Protein AF-A0A914RSS9-F1 (afdb_monomer_lite)

Radius of gyration: 27.51 Å; chains: 1; bounding box: 45×19×80 Å

Foldseek 3Di:
DDDDPDDDDPPDDQKDKDKDWDADPPVRDTPDMDIDIDGDDDDPPDDWAWPDPDDDDDDPDDDPPDDGDDTDTD

Organism: Parascaris equorum (NCBI:txid6256)

Structure (mmCIF, N/CA/C/O backbone):
data_AF-A0A914RSS9-F1
#
_entry.id   AF-A0A914RSS9-F1
#
loop_
_atom_site.group_PDB
_atom_site.id
_atom_site.type_symbol
_atom_site.label_atom_id
_atom_site.label_alt_id
_atom_site.label_comp_id
_atom_site.label_asym_id
_atom_site.label_entity_id
_atom_site.label_seq_id
_atom_site.pdbx_PDB_ins_code
_atom_site.Cartn_x
_atom_site.Cartn_y
_atom_site.Cartn_z
_atom_site.occupancy
_atom_site.B_iso_or_equiv
_atom_site.auth_seq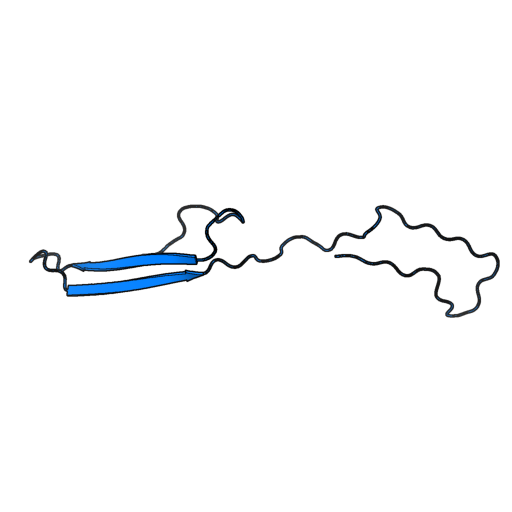_id
_atom_site.auth_comp_id
_atom_site.auth_asym_id
_atom_site.auth_atom_id
_atom_site.pdbx_PDB_model_num
ATOM 1 N N . MET A 1 1 ? -15.602 3.960 17.744 1.00 69.94 1 MET A N 1
ATOM 2 C CA . MET A 1 1 ? -15.381 3.798 16.291 1.00 69.94 1 MET A CA 1
ATOM 3 C C . MET A 1 1 ? -13.901 4.012 16.029 1.00 69.94 1 MET A C 1
ATOM 5 O O . MET A 1 1 ? -13.380 5.000 16.528 1.00 69.94 1 MET A O 1
ATOM 9 N N . LEU A 1 2 ? -13.227 3.087 15.342 1.00 85.12 2 LEU A N 1
ATOM 10 C CA . LEU A 1 2 ? -11.820 3.243 14.957 1.00 85.12 2 LEU A CA 1
ATOM 11 C C . LEU A 1 2 ? -11.766 3.944 13.597 1.00 85.12 2 LEU A C 1
ATOM 13 O O . LEU A 1 2 ? -12.426 3.500 12.662 1.00 85.12 2 LEU A O 1
ATOM 17 N N . TYR A 1 3 ? -11.024 5.040 13.498 1.00 90.19 3 TYR A N 1
ATOM 18 C CA . TYR A 1 3 ? -10.873 5.804 12.263 1.00 90.19 3 TYR A CA 1
ATOM 19 C C . TYR A 1 3 ? -9.512 6.498 12.234 1.00 90.19 3 TYR A C 1
ATOM 21 O O . TYR A 1 3 ? -8.887 6.714 13.273 1.00 90.19 3 TYR A O 1
ATOM 29 N N . LEU A 1 4 ? -9.057 6.849 11.034 1.00 89.56 4 LEU A N 1
ATOM 30 C CA . LEU A 1 4 ? -7.827 7.609 10.846 1.00 89.56 4 LEU A CA 1
ATOM 31 C C . LEU A 1 4 ? -8.071 9.083 11.176 1.00 89.56 4 LEU A C 1
ATOM 33 O O . LEU A 1 4 ? -8.985 9.702 10.636 1.00 89.56 4 LEU A O 1
ATOM 37 N N . THR A 1 5 ? -7.240 9.653 12.045 1.00 90.25 5 THR A N 1
ATOM 38 C CA . THR A 1 5 ? -7.296 11.080 12.413 1.00 90.25 5 THR A CA 1
ATOM 39 C C . THR A 1 5 ? -6.415 11.959 11.529 1.00 90.25 5 THR A C 1
ATOM 41 O O . THR A 1 5 ? -6.605 13.170 11.479 1.00 90.25 5 THR A O 1
ATOM 44 N N . ARG A 1 6 ? -5.452 11.357 10.823 1.00 89.00 6 ARG A N 1
ATOM 45 C CA . ARG A 1 6 ? -4.567 12.016 9.859 1.00 89.00 6 ARG A CA 1
ATOM 46 C C . ARG A 1 6 ? -4.186 11.057 8.736 1.00 89.00 6 ARG A C 1
ATOM 48 O O . ARG A 1 6 ? -4.326 9.842 8.874 1.00 89.00 6 ARG A O 1
ATOM 55 N N . ARG A 1 7 ? -3.668 11.612 7.640 1.00 86.44 7 ARG A N 1
ATOM 56 C CA . ARG A 1 7 ? -3.068 10.828 6.556 1.00 86.44 7 ARG A CA 1
ATOM 57 C C . ARG A 1 7 ? -1.806 10.125 7.062 1.00 86.44 7 ARG A C 1
ATOM 59 O O . ARG A 1 7 ? -0.994 10.758 7.734 1.00 86.44 7 ARG A O 1
ATOM 66 N N . LEU A 1 8 ? -1.663 8.850 6.707 1.00 86.19 8 LEU A N 1
ATOM 67 C CA . LEU A 1 8 ? -0.454 8.072 6.965 1.00 86.19 8 LEU A CA 1
ATOM 68 C C . LEU A 1 8 ? 0.615 8.403 5.917 1.00 86.19 8 LEU A C 1
ATOM 70 O O . LEU A 1 8 ? 0.304 8.534 4.729 1.00 86.19 8 LEU A O 1
ATOM 74 N N . THR A 1 9 ? 1.856 8.570 6.359 1.00 78.06 9 THR A N 1
ATOM 75 C CA . THR A 1 9 ? 3.028 8.837 5.518 1.00 78.06 9 THR A CA 1
ATOM 76 C C . THR A 1 9 ? 4.029 7.690 5.604 1.00 78.06 9 THR A C 1
ATOM 78 O O . THR A 1 9 ? 4.014 6.919 6.552 1.00 78.06 9 THR A O 1
ATOM 81 N N . ILE A 1 10 ? 4.938 7.602 4.630 1.00 68.69 10 ILE A N 1
ATOM 82 C CA . ILE A 1 10 ? 6.015 6.589 4.570 1.00 68.69 10 ILE A CA 1
ATOM 83 C C . ILE A 1 10 ? 6.904 6.595 5.829 1.00 68.69 10 ILE A C 1
ATOM 85 O O . ILE A 1 10 ? 7.483 5.589 6.214 1.00 68.69 10 ILE A O 1
ATOM 89 N N . THR A 1 11 ? 6.998 7.735 6.5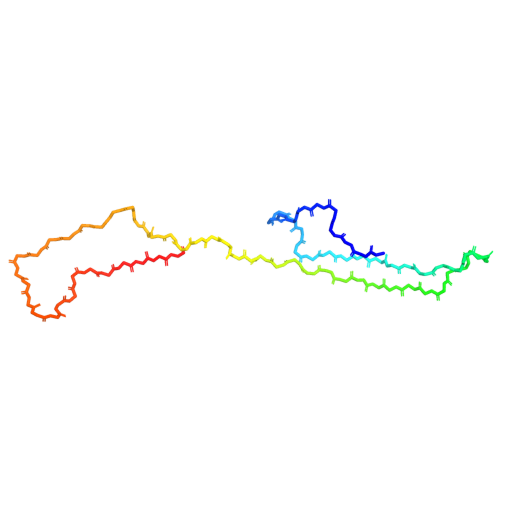13 1.00 72.44 11 THR A N 1
ATOM 90 C CA . THR A 1 11 ? 7.728 7.861 7.783 1.00 72.44 11 THR A CA 1
ATOM 91 C C . THR A 1 11 ? 6.986 7.276 8.985 1.00 72.44 11 THR A C 1
ATOM 93 O O . THR A 1 11 ? 7.564 7.196 10.068 1.00 72.44 11 THR A O 1
ATOM 96 N N . ASP A 1 12 ? 5.699 6.949 8.847 1.00 77.62 12 ASP A N 1
ATOM 97 C CA . ASP A 1 12 ? 4.928 6.356 9.930 1.00 77.62 12 ASP A CA 1
ATOM 98 C C . ASP A 1 12 ? 5.319 4.887 10.118 1.00 77.62 12 ASP A C 1
ATOM 100 O O . ASP A 1 12 ? 5.666 4.171 9.181 1.00 77.62 12 ASP A O 1
ATOM 104 N N . ILE A 1 13 ? 5.270 4.430 11.368 1.00 76.00 13 ILE A N 1
ATOM 105 C CA . ILE A 1 13 ? 5.676 3.072 11.727 1.00 76.00 13 ILE A CA 1
ATOM 106 C C . ILE A 1 13 ? 4.767 2.073 10.997 1.00 76.00 13 ILE A C 1
ATOM 108 O O . ILE A 1 13 ? 3.543 2.117 11.153 1.00 76.00 13 ILE A O 1
ATOM 112 N N . SER A 1 14 ? 5.383 1.143 10.263 1.00 80.06 14 SER A N 1
ATOM 113 C CA . SER A 1 14 ? 4.716 0.094 9.474 1.00 80.06 14 SER A CA 1
ATOM 114 C C . SER A 1 14 ? 3.809 -0.823 10.297 1.00 80.06 14 SER A C 1
ATOM 116 O O . SER A 1 14 ? 2.898 -1.453 9.764 1.00 80.06 14 SER A O 1
ATOM 118 N N . LYS A 1 15 ? 4.024 -0.886 11.614 1.00 85.25 15 LYS A N 1
ATOM 119 C CA . LYS A 1 15 ? 3.162 -1.583 12.563 1.00 85.25 15 LYS A CA 1
ATOM 120 C C . LYS A 1 15 ? 2.850 -0.699 13.763 1.00 85.25 15 LYS A C 1
ATOM 122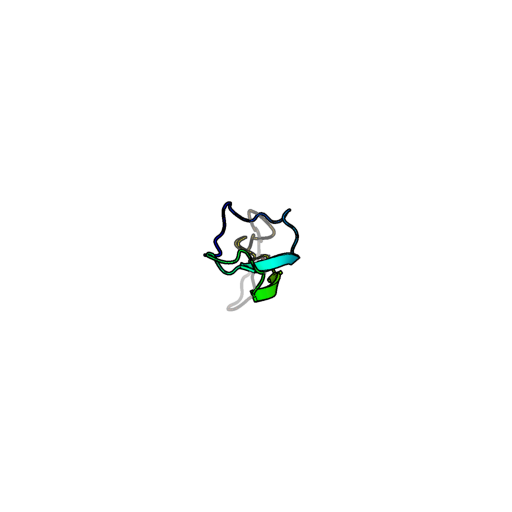 O O . LYS A 1 15 ? 3.752 -0.236 14.455 1.00 85.25 15 LYS A O 1
ATOM 127 N N . GLN A 1 16 ? 1.568 -0.554 14.071 1.00 87.88 16 GLN A N 1
ATOM 128 C CA . GLN A 1 16 ? 1.096 0.124 15.273 1.00 87.88 16 GLN A CA 1
ATOM 129 C C . GLN A 1 16 ? 0.235 -0.834 16.092 1.00 87.88 16 GLN A C 1
ATOM 131 O O . GLN A 1 16 ? -0.637 -1.511 15.554 1.00 87.88 16 GLN A O 1
ATOM 136 N N . SER A 1 17 ? 0.487 -0.904 17.396 1.00 91.75 17 SER A N 1
ATOM 137 C CA . SER A 1 17 ? -0.256 -1.767 18.315 1.00 91.75 17 SER A CA 1
ATOM 138 C C . SER A 1 17 ? -0.970 -0.917 19.356 1.00 91.75 17 SER A C 1
ATOM 140 O O . SER A 1 17 ? -0.340 -0.102 20.026 1.00 91.75 17 SER A O 1
ATOM 142 N N . PHE A 1 18 ? -2.269 -1.142 19.529 1.00 91.50 18 PHE A N 1
ATOM 143 C CA . PHE A 1 18 ? -3.097 -0.444 20.510 1.00 91.50 18 PHE A CA 1
ATOM 144 C C . PHE A 1 18 ? -3.912 -1.438 21.330 1.00 91.50 18 PHE A C 1
ATOM 146 O O . PHE A 1 18 ? -4.202 -2.545 20.879 1.00 91.50 18 PHE A O 1
ATOM 153 N N . TYR A 1 19 ? -4.318 -1.026 22.527 1.00 93.88 19 TYR A N 1
ATOM 154 C CA . TYR A 1 19 ? -5.268 -1.770 23.344 1.00 93.88 19 TYR A CA 1
ATOM 155 C C . TYR A 1 19 ? -6.590 -1.018 23.388 1.00 93.88 19 TYR A C 1
ATOM 157 O O . TYR A 1 19 ? -6.621 0.185 23.644 1.00 93.88 19 TYR A O 1
ATOM 165 N N . ILE A 1 20 ? -7.680 -1.738 23.152 1.00 94.19 20 ILE A N 1
ATOM 166 C CA . ILE A 1 20 ? -9.036 -1.249 23.378 1.00 94.19 20 ILE A CA 1
ATOM 167 C C . ILE A 1 20 ? -9.619 -1.939 24.607 1.00 94.19 20 ILE A C 1
ATOM 169 O O . ILE A 1 20 ? -9.320 -3.102 24.876 1.00 94.19 20 ILE A O 1
ATOM 173 N N . GLY A 1 21 ? -10.444 -1.213 25.354 1.00 94.06 21 GLY A N 1
ATOM 174 C CA . GLY A 1 21 ? -11.138 -1.715 26.534 1.00 94.06 21 GLY A CA 1
ATOM 175 C C . GLY A 1 21 ? -12.631 -1.429 26.455 1.00 94.06 21 GLY A C 1
ATOM 176 O O . GLY A 1 21 ? -13.042 -0.399 25.921 1.00 94.06 21 GLY A O 1
ATOM 177 N N . ALA A 1 22 ? -13.433 -2.339 26.997 1.00 95.44 22 ALA A N 1
ATOM 178 C CA . ALA A 1 22 ? -14.858 -2.152 27.222 1.00 95.44 22 ALA A CA 1
ATOM 179 C C . ALA A 1 22 ? -15.101 -1.975 28.723 1.00 95.44 22 ALA A C 1
ATOM 181 O O . ALA A 1 22 ? -14.640 -2.788 29.524 1.00 95.44 22 ALA A O 1
ATOM 182 N N . ILE A 1 23 ? -15.819 -0.918 29.098 1.00 96.50 23 ILE A N 1
ATOM 183 C CA . ILE A 1 23 ? -16.129 -0.583 30.491 1.00 96.50 23 ILE A CA 1
ATOM 184 C C . ILE A 1 23 ? -17.646 -0.508 30.639 1.00 96.50 23 ILE A C 1
ATOM 186 O O . ILE A 1 23 ? -18.328 0.098 29.810 1.00 96.50 23 ILE A O 1
ATOM 190 N N . ASP A 1 24 ? -18.166 -1.108 31.704 1.00 96.31 24 ASP A N 1
ATOM 191 C CA . ASP A 1 24 ? -19.561 -0.962 32.089 1.00 96.31 24 ASP A CA 1
ATOM 192 C C . ASP A 1 2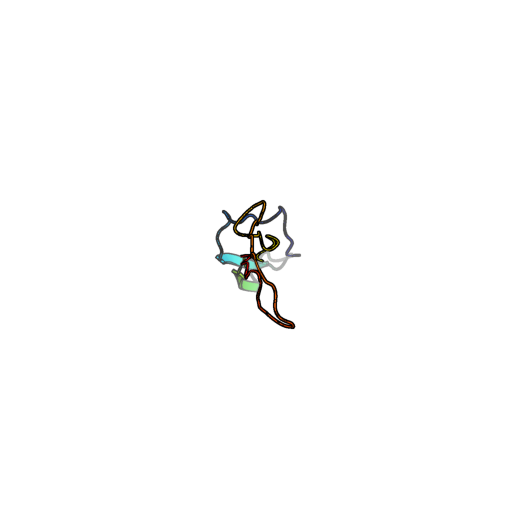4 ? -19.819 0.467 32.585 1.00 96.31 24 ASP A C 1
ATOM 194 O O . ASP A 1 24 ? -19.197 0.934 33.539 1.00 96.31 24 ASP A O 1
ATOM 198 N N . LYS A 1 25 ? -20.751 1.180 31.947 1.00 95.19 25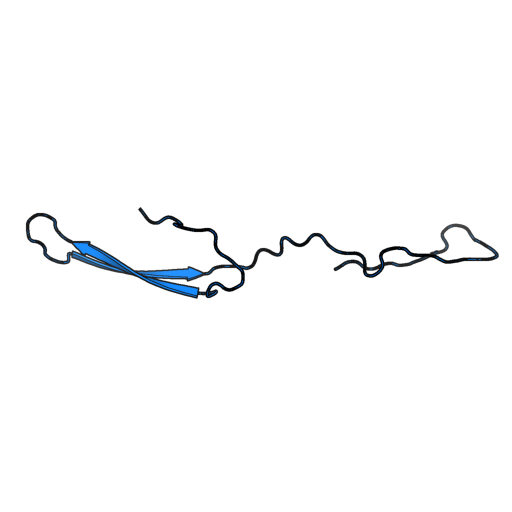 LYS A N 1
ATOM 199 C CA . LYS A 1 25 ? -20.989 2.603 32.233 1.00 95.19 25 LYS A CA 1
ATOM 200 C C . LYS A 1 25 ? -21.480 2.854 33.664 1.00 95.19 25 LYS A C 1
ATOM 202 O O . LYS A 1 25 ? -21.170 3.904 34.227 1.00 95.19 25 LYS A O 1
ATOM 207 N N . HIS A 1 26 ? -22.243 1.928 34.241 1.00 96.19 26 HIS A N 1
ATOM 208 C CA . HIS A 1 26 ? -22.891 2.112 35.542 1.00 96.19 26 HIS A CA 1
ATOM 209 C C . HIS A 1 26 ? -21.960 1.774 36.703 1.00 96.19 26 HIS A C 1
ATOM 211 O O . HIS A 1 26 ? -21.911 2.491 37.696 1.00 96.19 26 HIS A O 1
ATOM 217 N N . THR A 1 27 ? -21.207 0.690 36.565 1.00 96.12 27 THR A N 1
ATOM 218 C CA . THR A 1 27 ? -20.323 0.160 37.606 1.00 96.12 27 THR A CA 1
ATOM 219 C C . THR A 1 27 ? -18.869 0.587 37.426 1.00 96.12 27 THR A C 1
ATOM 221 O O . THR A 1 27 ? -18.058 0.339 38.316 1.00 96.12 27 THR A O 1
ATOM 224 N N . GLN A 1 28 ? -18.529 1.203 36.285 1.00 93.88 28 GLN A N 1
ATOM 225 C CA . GLN A 1 28 ? -17.165 1.564 35.874 1.00 93.88 28 GLN A CA 1
ATOM 226 C C . GLN A 1 28 ? -16.195 0.370 35.862 1.00 93.88 28 GLN A C 1
ATOM 228 O O . GLN A 1 28 ? -14.976 0.537 35.862 1.00 93.88 28 GLN A O 1
ATOM 233 N N . ARG A 1 29 ? -16.721 -0.861 35.843 1.00 95.81 29 ARG A N 1
ATOM 234 C CA . ARG A 1 29 ? -15.913 -2.080 35.812 1.00 95.81 29 ARG A CA 1
ATOM 235 C C . ARG A 1 29 ? -15.450 -2.369 34.392 1.00 95.81 29 ARG A C 1
ATOM 237 O O . ARG A 1 29 ? -16.238 -2.306 33.451 1.00 95.81 29 ARG A O 1
ATOM 244 N N . SER A 1 30 ? -14.177 -2.731 34.248 1.00 94.00 30 SER A N 1
ATOM 245 C CA . SER A 1 30 ? -13.647 -3.262 32.991 1.00 94.00 30 SER A CA 1
ATOM 246 C C . SER A 1 30 ? -14.293 -4.617 32.695 1.00 94.00 30 SER A C 1
ATOM 248 O O . SER A 1 30 ? -14.270 -5.510 33.540 1.00 94.00 30 SER A O 1
ATOM 250 N N . ILE A 1 31 ? -14.888 -4.749 31.513 1.00 96.25 31 ILE A N 1
ATOM 251 C CA . ILE A 1 31 ? -15.565 -5.964 31.044 1.00 96.25 31 ILE A CA 1
ATOM 252 C C . ILE A 1 31 ? -14.593 -6.817 30.227 1.00 96.25 31 ILE A C 1
ATOM 254 O O . ILE A 1 31 ? -14.550 -8.035 30.376 1.00 96.25 31 ILE A O 1
ATOM 258 N N . ALA A 1 32 ? -13.827 -6.178 29.343 1.00 95.81 32 ALA A N 1
ATOM 259 C CA . ALA A 1 32 ? -12.919 -6.854 28.428 1.00 95.81 32 ALA A CA 1
ATOM 260 C C . ALA A 1 32 ? -11.852 -5.891 27.904 1.00 95.81 32 ALA A C 1
ATOM 262 O O . ALA A 1 32 ? -12.057 -4.676 27.857 1.00 95.81 32 ALA A O 1
ATOM 263 N N . SER A 1 33 ? -10.740 -6.447 27.436 1.00 95.81 33 SER A N 1
ATOM 264 C CA . SER A 1 33 ? -9.736 -5.730 26.659 1.00 95.81 33 SER A CA 1
ATOM 265 C C . SER A 1 33 ? -9.275 -6.573 25.475 1.00 95.81 33 SER A C 1
ATOM 267 O O . SER A 1 33 ? -9.339 -7.801 25.503 1.00 95.81 33 SER A O 1
ATOM 269 N N . ALA A 1 34 ? -8.833 -5.907 24.414 1.00 95.88 34 ALA A N 1
ATOM 270 C CA . ALA A 1 34 ? -8.299 -6.556 23.227 1.00 95.88 34 ALA A CA 1
ATOM 271 C C . ALA A 1 34 ? -7.127 -5.755 22.659 1.00 95.88 34 ALA A C 1
ATOM 273 O O . ALA A 1 34 ? -7.116 -4.523 22.712 1.00 95.88 34 ALA A O 1
ATOM 274 N N . ARG A 1 35 ? -6.147 -6.466 22.095 1.00 95.56 35 ARG A N 1
ATOM 275 C CA . ARG A 1 35 ? -5.045 -5.871 21.336 1.00 95.56 35 ARG A CA 1
ATOM 276 C C . ARG A 1 35 ? -5.437 -5.767 19.867 1.00 95.56 35 ARG A C 1
ATOM 278 O O . ARG A 1 35 ? -5.928 -6.731 19.289 1.00 95.56 35 ARG A O 1
ATOM 285 N N . ILE A 1 36 ? -5.167 -4.615 19.270 1.00 94.38 36 ILE A N 1
ATOM 286 C CA . ILE A 1 36 ? -5.307 -4.361 17.841 1.00 94.38 36 ILE A CA 1
ATOM 287 C C . ILE A 1 36 ? -3.918 -4.085 17.283 1.00 94.38 36 ILE A C 1
ATOM 289 O O . ILE A 1 36 ? -3.237 -3.170 17.743 1.00 94.38 36 ILE A O 1
ATOM 293 N N . ASP A 1 37 ? -3.526 -4.860 16.279 1.00 93.69 37 ASP A N 1
ATOM 294 C CA . ASP A 1 37 ? -2.319 -4.631 15.496 1.00 93.69 37 ASP A CA 1
ATOM 295 C C . ASP A 1 37 ? -2.725 -4.107 14.113 1.00 93.69 37 ASP A C 1
ATOM 297 O O . ASP A 1 37 ? -3.438 -4.778 13.370 1.00 93.69 37 ASP A O 1
ATOM 301 N N . ILE A 1 38 ? -2.285 -2.895 13.784 1.00 90.06 38 ILE A N 1
ATOM 302 C CA . ILE A 1 38 ? -2.507 -2.235 12.499 1.00 90.06 38 ILE A CA 1
ATOM 303 C C . ILE A 1 38 ? -1.204 -2.296 11.713 1.00 90.06 38 ILE A C 1
ATOM 305 O O . ILE A 1 38 ? -0.171 -1.821 12.186 1.00 90.06 38 ILE A O 1
ATOM 309 N N . TYR A 1 39 ? -1.272 -2.864 10.515 1.00 88.50 39 TYR A N 1
ATOM 310 C CA . TYR A 1 39 ? -0.171 -2.897 9.563 1.00 88.50 39 TYR A CA 1
ATOM 311 C C . TYR A 1 39 ? -0.436 -1.857 8.480 1.00 88.50 39 TYR A C 1
ATOM 313 O O . TYR A 1 39 ? -1.506 -1.852 7.871 1.00 88.50 39 TYR A O 1
ATOM 321 N N . VAL A 1 40 ? 0.517 -0.952 8.291 1.00 85.25 40 VAL A N 1
ATOM 322 C CA . VAL A 1 40 ? 0.477 0.080 7.258 1.00 85.25 40 VAL A CA 1
ATOM 323 C C . VAL A 1 40 ? 1.365 -0.394 6.124 1.00 85.25 40 VAL A C 1
ATOM 325 O O . VAL A 1 40 ? 2.567 -0.565 6.319 1.00 85.25 40 VAL A O 1
ATOM 328 N N . ASP A 1 41 ? 0.753 -0.635 4.970 1.00 81.69 41 ASP A N 1
ATOM 329 C CA . ASP A 1 41 ? 1.470 -1.061 3.776 1.00 81.69 41 ASP A CA 1
ATOM 330 C C . ASP A 1 41 ? 1.776 0.136 2.875 1.00 81.69 41 ASP A C 1
ATOM 332 O O . ASP A 1 41 ? 0.941 1.030 2.678 1.00 81.69 41 ASP A O 1
ATOM 336 N N . GLU A 1 42 ? 2.981 0.142 2.318 1.00 74.94 42 GLU A N 1
ATOM 337 C CA . GLU A 1 42 ? 3.372 1.117 1.314 1.00 74.94 42 GLU A CA 1
ATOM 338 C C . GLU A 1 42 ? 2.779 0.694 -0.023 1.00 74.94 42 GLU A C 1
ATOM 340 O O . GLU A 1 42 ? 3.306 -0.141 -0.755 1.00 74.94 42 GLU A O 1
ATOM 345 N N . THR A 1 43 ? 1.662 1.315 -0.376 1.00 70.94 43 THR A N 1
ATOM 346 C CA . THR A 1 43 ? 1.164 1.227 -1.743 1.00 70.94 43 THR A CA 1
ATOM 347 C C . THR A 1 43 ? 2.064 2.097 -2.617 1.00 70.94 43 THR A C 1
ATOM 349 O O . THR A 1 43 ? 2.034 3.326 -2.539 1.00 70.94 43 THR A O 1
ATOM 352 N N . GLN A 1 44 ? 2.925 1.457 -3.418 1.00 64.81 44 GLN A N 1
ATOM 353 C CA . GLN A 1 44 ? 3.744 2.142 -4.419 1.00 64.81 44 GLN A CA 1
ATOM 354 C C . GLN A 1 44 ? 2.823 2.868 -5.404 1.00 64.81 44 GLN A C 1
ATOM 356 O O . GLN A 1 44 ? 2.269 2.288 -6.334 1.00 64.81 44 GLN A O 1
ATOM 361 N N . HIS A 1 45 ? 2.638 4.159 -5.157 1.00 66.00 45 HIS A N 1
ATOM 362 C CA . HIS A 1 45 ? 1.856 5.059 -5.995 1.00 66.00 45 HIS A CA 1
ATOM 363 C C . HIS A 1 45 ? 2.723 5.842 -6.981 1.00 66.00 45 HIS A C 1
ATOM 365 O O . HIS A 1 45 ? 2.202 6.707 -7.688 1.00 66.00 45 HIS A O 1
ATOM 371 N N . GLU A 1 46 ? 4.032 5.584 -7.034 1.00 75.81 46 GLU A N 1
ATOM 372 C CA . GLU A 1 46 ? 4.851 6.223 -8.053 1.00 75.81 46 GLU A CA 1
ATOM 373 C C . GLU A 1 46 ? 4.557 5.586 -9.416 1.00 75.81 46 GLU A C 1
ATOM 375 O O . GLU A 1 46 ? 4.677 4.368 -9.563 1.00 75.81 46 GLU A O 1
ATOM 380 N N . PRO A 1 47 ? 4.143 6.380 -10.420 1.00 84.50 47 PRO A N 1
ATOM 381 C CA . PRO A 1 47 ? 4.048 5.867 -11.774 1.00 84.50 47 PRO A CA 1
ATOM 382 C C . PRO A 1 47 ? 5.449 5.462 -12.248 1.00 84.50 47 PRO A C 1
ATOM 384 O O . PRO A 1 47 ? 6.417 6.142 -11.889 1.00 84.50 47 PRO A O 1
ATOM 387 N N . PRO A 1 48 ? 5.569 4.417 -13.086 1.00 88.69 48 PRO A N 1
ATOM 388 C CA . PRO A 1 48 ? 6.865 3.983 -13.577 1.00 88.69 48 PRO A CA 1
ATOM 389 C C . PRO A 1 48 ? 7.542 5.128 -14.333 1.00 88.69 48 PRO A C 1
ATOM 391 O O . PRO A 1 48 ? 6.964 5.727 -15.246 1.00 88.69 48 PRO A O 1
ATOM 394 N N . LYS A 1 49 ? 8.776 5.446 -13.951 1.00 91.81 49 LYS A N 1
ATOM 395 C CA . LYS A 1 49 ? 9.587 6.494 -14.571 1.00 91.81 49 LYS A CA 1
ATOM 396 C C . LYS A 1 49 ? 10.561 5.850 -15.542 1.00 91.81 49 LYS A C 1
ATOM 398 O O . LYS A 1 49 ? 11.306 4.938 -15.186 1.00 91.81 49 LYS A O 1
ATOM 403 N N . PHE A 1 50 ? 10.565 6.336 -16.781 1.00 95.50 50 PHE A N 1
ATOM 404 C CA . PHE A 1 50 ? 11.591 5.966 -17.751 1.00 95.50 50 PHE A CA 1
ATOM 405 C C . PHE A 1 50 ? 12.978 6.353 -17.229 1.00 95.50 50 PHE A C 1
ATOM 407 O O . PHE A 1 50 ? 13.151 7.430 -16.659 1.00 95.50 50 PHE A O 1
ATOM 414 N N . GLU A 1 51 ? 13.972 5.493 -17.456 1.00 93.88 51 GLU A N 1
ATOM 415 C CA . GLU A 1 51 ? 15.353 5.729 -17.003 1.00 93.88 51 GLU A CA 1
ATOM 416 C C . GLU A 1 51 ? 15.994 6.982 -17.643 1.00 93.88 51 GLU A C 1
ATOM 418 O O . GLU A 1 51 ? 16.927 7.551 -17.079 1.00 93.88 51 GLU A O 1
ATOM 423 N N . ALA A 1 52 ? 15.490 7.443 -18.794 1.00 93.62 52 ALA A N 1
ATOM 424 C CA . ALA A 1 52 ? 15.914 8.682 -19.443 1.00 93.62 52 ALA A CA 1
ATOM 425 C C . ALA A 1 52 ? 14.715 9.538 -19.877 1.00 93.62 52 ALA A C 1
ATOM 427 O O . ALA A 1 52 ? 13.670 9.030 -20.279 1.00 93.62 52 ALA A O 1
ATOM 428 N N . SER A 1 53 ? 14.895 10.862 -19.866 1.00 92.75 53 SER A N 1
ATOM 429 C CA . SER A 1 53 ? 13.883 11.820 -20.336 1.00 92.75 53 SER A CA 1
ATOM 430 C C . SER A 1 53 ? 13.700 11.807 -21.854 1.00 92.75 53 SER A C 1
ATOM 432 O O . SER A 1 53 ? 12.654 12.214 -22.358 1.00 92.75 53 SER A O 1
ATOM 434 N N . ARG A 1 54 ? 14.726 11.372 -22.594 1.00 95.25 54 ARG A N 1
ATOM 435 C CA . ARG A 1 54 ? 14.719 11.236 -24.052 1.00 95.25 54 ARG A CA 1
ATOM 436 C C . ARG A 1 54 ? 15.599 10.065 -24.458 1.00 95.25 54 ARG A C 1
ATOM 438 O O . ARG A 1 54 ? 16.665 9.868 -23.880 1.00 95.25 54 ARG A O 1
ATOM 445 N N . TYR A 1 55 ? 15.186 9.355 -25.501 1.00 95.31 55 TYR A N 1
ATOM 446 C CA . TYR A 1 55 ? 15.971 8.284 -26.093 1.00 95.31 55 TYR A CA 1
ATOM 447 C C . TYR A 1 55 ? 16.201 8.557 -27.574 1.00 95.31 55 TYR A C 1
ATOM 449 O O . TYR A 1 55 ? 15.255 8.799 -28.321 1.00 95.31 55 TYR A O 1
ATOM 457 N N . PHE A 1 56 ? 17.461 8.494 -27.992 1.00 93.50 56 PHE A N 1
ATOM 458 C CA . PHE A 1 56 ? 17.867 8.692 -29.377 1.00 93.50 56 PHE A CA 1
ATOM 459 C C . PHE A 1 56 ? 18.712 7.508 -29.826 1.00 93.50 56 PHE A C 1
ATOM 461 O O . PHE A 1 56 ? 19.559 7.018 -29.084 1.00 93.50 56 PHE A O 1
ATOM 468 N N . THR A 1 57 ? 18.481 7.057 -31.051 1.00 91.00 57 THR A N 1
ATOM 469 C CA . THR A 1 57 ? 19.316 6.064 -31.721 1.00 91.00 57 THR A CA 1
ATOM 470 C C . THR A 1 57 ? 19.296 6.349 -33.215 1.00 91.00 57 THR A C 1
ATOM 472 O O . THR A 1 57 ? 18.329 6.918 -33.727 1.00 91.00 57 THR A O 1
ATOM 475 N N . SER A 1 58 ? 20.358 5.984 -33.921 1.00 87.75 58 SER A N 1
ATOM 476 C CA . SER A 1 58 ? 20.454 6.144 -35.368 1.00 87.75 58 SER A CA 1
ATOM 477 C C . SER A 1 58 ? 20.898 4.833 -36.005 1.00 87.75 58 SER A C 1
ATOM 479 O O . SER A 1 58 ? 21.728 4.101 -35.464 1.00 87.75 58 SER A O 1
ATOM 481 N N . ARG A 1 59 ? 20.315 4.510 -37.165 1.00 84.62 59 ARG A N 1
ATOM 482 C CA . ARG A 1 59 ? 20.717 3.361 -37.984 1.00 84.62 59 ARG A CA 1
ATOM 483 C C . ARG A 1 59 ? 20.748 3.767 -39.447 1.00 84.62 59 ARG A C 1
ATOM 485 O O . ARG A 1 59 ? 19.850 4.457 -39.916 1.00 84.62 59 ARG A O 1
ATOM 492 N N . SER A 1 60 ? 21.779 3.317 -40.153 1.00 81.88 60 SER A N 1
ATOM 493 C CA . SER A 1 60 ? 21.974 3.586 -41.579 1.00 81.88 60 SER A CA 1
ATOM 494 C C . SER A 1 60 ? 21.059 2.749 -42.478 1.00 81.88 60 SER A C 1
ATOM 496 O O . SER A 1 60 ? 20.710 3.194 -43.564 1.00 81.88 60 SER A O 1
ATOM 498 N N . ILE A 1 61 ? 20.658 1.551 -42.038 1.00 81.50 61 ILE A N 1
ATOM 499 C CA . ILE A 1 61 ? 19.780 0.631 -42.778 1.00 81.50 61 ILE A CA 1
ATOM 500 C C . ILE A 1 61 ? 18.821 -0.037 -41.784 1.00 81.50 61 ILE A C 1
ATOM 502 O O . ILE A 1 61 ? 19.245 -0.491 -40.717 1.00 81.50 61 ILE A O 1
ATOM 506 N N . VAL A 1 62 ? 17.534 -0.115 -42.135 1.00 83.06 62 VAL A N 1
ATOM 507 C CA . VAL A 1 62 ? 16.490 -0.760 -41.323 1.00 83.06 62 VAL A CA 1
ATOM 508 C C . VAL A 1 62 ? 15.860 -1.892 -42.129 1.00 83.06 62 VAL A C 1
ATOM 510 O O . VAL A 1 62 ? 15.281 -1.658 -43.186 1.00 83.06 62 VAL A O 1
ATOM 513 N N . VAL A 1 63 ? 15.984 -3.122 -41.628 1.00 88.44 63 VAL A N 1
ATOM 514 C CA . VAL A 1 63 ? 15.299 -4.298 -42.187 1.00 88.44 63 VAL A CA 1
ATOM 515 C C . VAL A 1 63 ? 13.943 -4.501 -41.498 1.00 88.44 63 VAL A C 1
ATOM 517 O O . VAL A 1 63 ? 13.801 -4.118 -40.330 1.00 88.44 63 VAL A O 1
ATOM 520 N N . PRO A 1 64 ? 12.942 -5.099 -42.174 1.00 90.50 64 PRO A N 1
ATOM 521 C CA . PRO A 1 64 ? 11.637 -5.357 -41.571 1.00 90.50 64 PRO A CA 1
ATOM 522 C C . PRO A 1 64 ? 11.748 -6.119 -40.242 1.00 90.50 64 PRO A C 1
ATOM 524 O O . PRO A 1 64 ? 12.504 -7.083 -40.142 1.00 90.50 64 PRO A O 1
ATOM 527 N N . HIS A 1 65 ? 10.976 -5.693 -39.237 1.00 89.31 65 HIS A N 1
ATOM 528 C CA . HIS A 1 65 ? 10.928 -6.274 -37.882 1.00 89.31 65 HIS A CA 1
ATOM 529 C C . HIS A 1 65 ? 12.222 -6.164 -37.048 1.00 89.31 65 HIS A C 1
ATOM 531 O O . HIS A 1 65 ? 12.327 -6.790 -35.992 1.00 89.31 65 HIS A O 1
ATOM 537 N N . ALA A 1 66 ? 13.205 -5.355 -37.460 1.00 89.69 66 ALA A N 1
ATOM 538 C CA . ALA A 1 66 ? 14.391 -5.113 -36.644 1.00 89.69 66 ALA A CA 1
ATOM 539 C C . ALA A 1 66 ? 14.057 -4.325 -35.369 1.00 89.69 66 ALA A C 1
ATOM 541 O O . ALA A 1 66 ? 13.449 -3.257 -35.424 1.00 89.69 66 ALA A O 1
ATOM 542 N N . SER A 1 67 ? 14.541 -4.803 -34.220 1.00 89.69 67 SER A N 1
ATOM 543 C CA . SER A 1 67 ? 14.507 -4.020 -32.984 1.00 89.69 67 SER A CA 1
ATOM 544 C C . SER A 1 67 ? 15.420 -2.795 -33.115 1.00 89.69 67 SER A C 1
ATOM 546 O O . SER A 1 67 ? 16.566 -2.904 -33.566 1.00 89.69 67 SER A O 1
ATOM 548 N N . VAL A 1 68 ? 14.895 -1.621 -32.765 1.00 88.81 68 VAL A N 1
ATOM 549 C CA . VAL A 1 68 ? 15.582 -0.326 -32.921 1.00 88.81 68 VAL A CA 1
ATOM 550 C C . VAL A 1 68 ? 16.138 0.160 -31.589 1.00 88.81 68 VAL A C 1
ATOM 552 O O . VAL A 1 68 ? 17.270 0.634 -31.521 1.00 88.81 68 VAL A O 1
ATOM 555 N N . LEU A 1 69 ? 15.352 0.016 -30.525 1.00 91.81 69 LEU A N 1
ATOM 556 C CA . LEU A 1 69 ? 15.705 0.443 -29.183 1.00 91.81 69 LEU A CA 1
ATOM 557 C C . LEU A 1 69 ? 14.886 -0.352 -28.162 1.00 91.81 69 LEU A C 1
ATOM 559 O O . LEU A 1 69 ? 13.705 -0.615 -28.381 1.00 91.81 69 LEU A O 1
ATOM 563 N N . ARG A 1 70 ? 15.502 -0.689 -27.028 1.00 94.19 70 ARG A N 1
ATOM 564 C CA . ARG A 1 70 ? 14.816 -1.187 -25.833 1.00 94.19 70 ARG A CA 1
ATOM 565 C C . ARG A 1 70 ? 14.986 -0.156 -24.724 1.00 94.19 70 ARG A C 1
ATOM 567 O O . ARG A 1 70 ? 16.100 0.302 -24.488 1.00 94.19 70 ARG A O 1
ATOM 574 N N . VAL A 1 71 ? 13.889 0.182 -24.059 1.00 94.62 71 VAL A N 1
ATOM 575 C CA . VAL A 1 71 ? 13.871 1.124 -22.935 1.00 94.62 71 VAL A CA 1
ATOM 576 C C . VAL A 1 71 ? 13.285 0.456 -21.701 1.00 94.62 71 VAL A C 1
ATOM 578 O O . VAL A 1 71 ? 12.541 -0.521 -21.813 1.00 94.62 71 VAL A O 1
ATOM 581 N N . THR A 1 72 ? 13.626 1.002 -20.539 1.00 94.69 72 THR A N 1
ATOM 582 C CA . THR A 1 72 ? 13.214 0.495 -19.230 1.00 94.69 72 THR A CA 1
ATOM 583 C C . THR A 1 72 ? 12.538 1.618 -18.450 1.00 94.69 72 THR A C 1
ATOM 585 O O . THR A 1 72 ? 12.953 2.778 -18.538 1.00 94.69 72 THR A O 1
ATOM 588 N N . ALA A 1 73 ? 11.510 1.266 -17.682 1.00 92.75 73 ALA A N 1
ATOM 589 C CA . ALA A 1 73 ? 10.901 2.123 -16.674 1.00 92.75 73 ALA A CA 1
ATOM 590 C C . ALA A 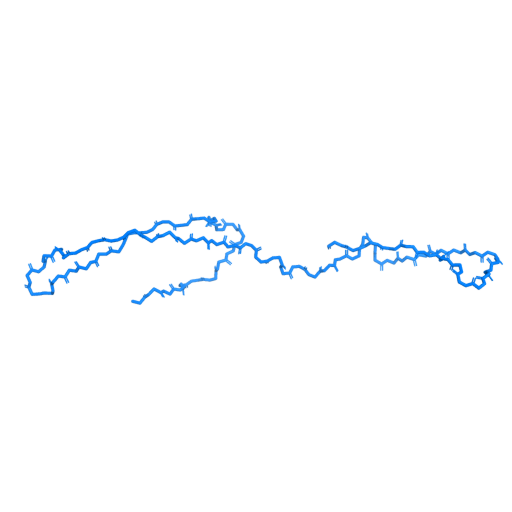1 73 ? 10.797 1.351 -15.352 1.00 92.75 73 ALA A C 1
ATOM 592 O O . ALA A 1 73 ? 10.684 0.121 -15.376 1.00 92.75 73 ALA A O 1
ATOM 593 N N . ARG A 1 74 ? 10.875 2.063 -14.226 1.00 82.69 74 ARG A N 1
ATOM 594 C CA . ARG A 1 74 ? 10.769 1.507 -12.870 1.00 82.69 74 ARG A CA 1
ATOM 595 C C . ARG A 1 74 ? 9.817 2.331 -12.032 1.00 82.69 74 ARG A C 1
ATOM 597 O O . ARG A 1 74 ? 9.829 3.568 -12.220 1.00 82.69 74 ARG A O 1
#

Sequence (74 aa):
MLYLTRRLTITDISKQSFYIGAIDKHTQRSIASARIDIYVDETQHEPPKFEASRYFTSRSIVVPHASVLRVTAR

pLDDT: mean 88.17, std 8.01, range [64.81, 96.5]

Secondary structure (DSSP, 8-state):
----SS---TTS-SEEEEEEEEE-TTT--EEEEEEEEEE------PPPPBSSS------S---TT-------B-